Protein AF-A0A014M6G6-F1 (afdb_monomer_lite)

Secondary structure (DSSP, 8-state):
-PPPPSS------SS-TT-TTSTTTSS-PPPHHHHHHTS-TT---SSEETTTTEEPPGGGSTTSTTGGG-------

Foldseek 3Di:
DDDDDPPDDPDDDPDDPPPCPPPVNVPDDDDPVCCCPVVVPCDDDQAADPVVRDGHDNLCDPPHPNNVPPDPPDDD

Organism: NCBI:txid69222

InterPro domains:
  IPR017483 Conserved hypothetical protein CHP03034 [PF11692] (5-61)

pLDDT: mean 78.49, std 13.83, range [35.38, 93.56]

Structure (mmCIF, N/CA/C/O backbone):
data_AF-A0A014M6G6-F1
#
_entry.id   AF-A0A014M6G6-F1
#
loop_
_atom_site.group_PDB
_atom_site.id
_atom_site.type_symbol
_atom_site.label_atom_id
_atom_site.label_alt_id
_atom_site.label_comp_id
_atom_site.label_asym_id
_atom_site.label_entity_id
_atom_site.label_seq_id
_atom_site.pdbx_PDB_ins_code
_atom_site.Cartn_x
_atom_site.Cartn_y
_atom_site.Cartn_z
_atom_site.occupancy
_atom_site.B_iso_or_equiv
_atom_site.auth_seq_id
_atom_site.auth_comp_id
_atom_site.auth_asym_id
_atom_site.auth_atom_id
_atom_site.pdbx_PDB_model_num
ATOM 1 N N . MET A 1 1 ? -37.347 -10.536 39.535 1.00 55.59 1 MET A N 1
ATOM 2 C CA . MET A 1 1 ? -36.267 -10.374 38.536 1.00 55.59 1 MET A CA 1
ATOM 3 C C . MET A 1 1 ? -36.920 -10.004 37.218 1.00 55.59 1 MET A C 1
ATOM 5 O O . MET A 1 1 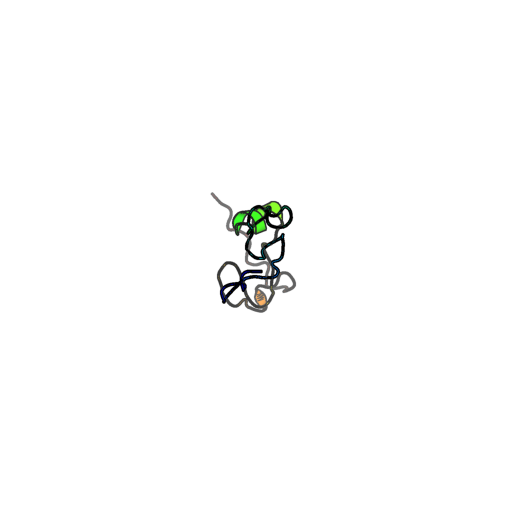? -37.764 -10.764 36.763 1.00 55.59 1 MET A O 1
ATOM 9 N N . SER A 1 2 ? -36.638 -8.822 36.668 1.00 78.81 2 SER A N 1
ATOM 10 C CA . SER A 1 2 ? -37.164 -8.420 35.358 1.00 78.81 2 SER A CA 1
ATOM 11 C C . SER A 1 2 ? -36.441 -9.184 34.247 1.00 78.81 2 SER A C 1
ATOM 13 O O . SER A 1 2 ? -35.229 -9.388 34.316 1.00 78.81 2 SER A O 1
ATOM 15 N N . ALA A 1 3 ? -37.191 -9.644 33.245 1.00 81.88 3 ALA A N 1
ATOM 16 C CA . ALA A 1 3 ? -36.632 -10.327 32.083 1.00 81.88 3 ALA A CA 1
ATOM 17 C C . ALA A 1 3 ? -35.793 -9.351 31.242 1.00 81.88 3 ALA A C 1
ATOM 19 O O . ALA A 1 3 ? -36.170 -8.189 31.075 1.00 81.88 3 ALA A O 1
ATOM 20 N N . LEU A 1 4 ? -34.657 -9.821 30.720 1.00 82.00 4 LEU A N 1
ATOM 21 C CA . LEU A 1 4 ? -33.818 -9.037 29.815 1.00 82.00 4 LEU A CA 1
ATOM 22 C C . LEU A 1 4 ? -34.582 -8.776 28.502 1.00 82.00 4 LEU A C 1
ATOM 24 O O . LEU A 1 4 ? -35.053 -9.735 27.888 1.00 82.00 4 LEU A O 1
ATOM 28 N N . PRO A 1 5 ? -34.720 -7.512 28.063 1.00 83.38 5 PRO A N 1
ATOM 29 C CA . PRO A 1 5 ? -35.351 -7.195 26.788 1.00 83.38 5 PRO A CA 1
ATOM 30 C C . PRO A 1 5 ? -34.440 -7.619 25.629 1.00 83.38 5 PRO A C 1
ATOM 32 O O . PRO A 1 5 ? -33.237 -7.364 25.655 1.00 83.38 5 PRO A O 1
ATOM 35 N N . PHE A 1 6 ? -35.015 -8.264 24.612 1.00 84.75 6 PHE A N 1
ATOM 36 C CA . PHE A 1 6 ? -34.289 -8.728 23.430 1.00 84.75 6 PHE A CA 1
ATOM 37 C C . PHE A 1 6 ? -34.456 -7.770 22.240 1.00 84.75 6 PHE A C 1
ATOM 39 O O . PHE A 1 6 ? -35.544 -7.217 22.064 1.00 84.75 6 PHE A O 1
ATOM 46 N N . PRO A 1 7 ? -33.421 -7.627 21.388 1.00 87.12 7 PRO A N 1
ATOM 47 C CA . PRO A 1 7 ? -32.096 -8.250 21.496 1.00 87.12 7 PRO A CA 1
ATOM 48 C C . PRO A 1 7 ? -31.177 -7.514 22.488 1.00 87.12 7 PRO A C 1
ATOM 50 O O . PRO A 1 7 ? -31.127 -6.287 22.504 1.00 87.12 7 PRO A O 1
ATOM 53 N N . CYS A 1 8 ? -30.412 -8.264 23.288 1.00 87.06 8 CYS A N 1
ATOM 54 C CA . CYS A 1 8 ? -29.413 -7.709 24.202 1.00 87.06 8 CYS A CA 1
ATOM 55 C C . CYS A 1 8 ? -28.019 -8.291 23.934 1.00 87.06 8 CYS A C 1
ATOM 57 O O . CYS A 1 8 ? -27.855 -9.471 23.622 1.00 87.06 8 CYS A O 1
ATOM 59 N N . THR A 1 9 ? -26.998 -7.446 24.060 1.00 85.75 9 THR A N 1
ATOM 60 C CA . THR A 1 9 ? -25.595 -7.848 23.920 1.00 85.75 9 THR A CA 1
ATOM 61 C C . THR A 1 9 ? -25.091 -8.366 25.261 1.00 85.75 9 THR A C 1
ATOM 63 O O . THR A 1 9 ? -24.877 -7.586 26.183 1.00 85.75 9 THR A O 1
ATOM 66 N N . ILE A 1 10 ? -24.904 -9.681 25.370 1.00 90.19 10 ILE A N 1
ATOM 67 C CA . ILE A 1 10 ? -24.465 -10.344 26.612 1.00 90.19 10 ILE A CA 1
ATOM 68 C C . ILE A 1 10 ? -22.948 -10.216 26.802 1.00 90.19 10 ILE A C 1
ATOM 70 O O . ILE A 1 10 ? -22.459 -10.046 27.915 1.00 90.19 10 ILE A O 1
ATOM 74 N N . PHE A 1 11 ? -22.199 -10.274 25.703 1.00 83.50 11 PHE A N 1
ATOM 75 C CA . PHE A 1 11 ? -20.751 -10.138 25.693 1.00 83.50 11 PHE A CA 1
ATOM 76 C C . PHE A 1 11 ? -20.317 -9.339 24.469 1.00 83.50 11 PHE A C 1
ATOM 78 O O . PHE A 1 11 ? -20.901 -9.454 23.391 1.00 83.50 11 PHE A O 1
ATOM 85 N N . LYS A 1 12 ? -19.273 -8.532 24.637 1.00 83.19 12 LYS A N 1
ATOM 86 C CA . LYS A 1 12 ? -18.610 -7.796 23.567 1.00 83.19 12 LYS A CA 1
ATOM 87 C C . LYS A 1 12 ? -17.130 -7.713 23.897 1.00 83.19 12 LYS A C 1
ATOM 89 O O . LYS A 1 12 ? -16.769 -7.540 25.060 1.00 83.19 12 LYS A O 1
ATOM 94 N N . THR A 1 13 ? -16.281 -7.837 22.885 1.00 79.94 13 THR A N 1
ATOM 95 C CA . THR A 1 13 ? -14.840 -7.670 23.071 1.00 79.94 13 THR A CA 1
ATOM 96 C C . THR A 1 13 ? -14.534 -6.239 23.513 1.00 79.94 13 THR A C 1
ATOM 98 O O . THR A 1 13 ? -15.176 -5.288 23.063 1.00 79.94 13 THR A O 1
ATOM 101 N N . GLN A 1 14 ? -13.567 -6.088 24.422 1.00 78.50 14 GLN A N 1
ATOM 102 C CA . GLN A 1 14 ? -13.122 -4.765 24.872 1.00 78.50 14 GLN A CA 1
ATOM 103 C C . GLN A 1 14 ? -12.428 -4.017 23.729 1.00 78.50 14 GLN A C 1
ATOM 105 O O . GLN A 1 14 ? -12.740 -2.858 23.481 1.00 78.50 14 GLN A O 1
ATOM 110 N N . ASN A 1 15 ? -11.582 -4.724 22.975 1.00 74.38 15 ASN A N 1
ATOM 111 C CA . ASN A 1 15 ? -10.954 -4.205 21.767 1.00 74.38 15 ASN A CA 1
ATOM 112 C C . ASN A 1 15 ? -11.864 -4.523 20.581 1.00 74.38 15 ASN A C 1
ATOM 114 O O . ASN A 1 15 ? -12.099 -5.695 20.256 1.00 74.38 15 ASN A O 1
ATOM 118 N N . ARG A 1 16 ? -12.439 -3.488 19.975 1.00 77.19 16 ARG A N 1
ATOM 119 C CA . ARG A 1 16 ? -13.248 -3.640 18.762 1.00 77.19 16 ARG A CA 1
ATOM 120 C C . ARG A 1 16 ? -12.303 -3.684 17.566 1.00 77.19 16 ARG A C 1
ATOM 122 O O . ARG A 1 16 ? -11.286 -3.009 17.576 1.00 77.19 16 ARG A O 1
ATOM 129 N N . MET A 1 17 ? -12.664 -4.468 16.551 1.00 71.12 17 MET A N 1
ATOM 130 C CA . MET A 1 17 ? -11.885 -4.587 15.311 1.00 71.12 17 MET A CA 1
ATOM 131 C C . MET A 1 17 ? -11.682 -3.236 14.604 1.00 71.12 17 MET A C 1
ATOM 133 O O . MET A 1 17 ? -10.682 -3.071 13.926 1.00 71.12 17 MET A O 1
ATOM 137 N N . ASP A 1 18 ? -12.594 -2.284 14.822 1.00 71.31 18 ASP A N 1
ATOM 138 C CA . ASP A 1 18 ? -12.578 -0.945 14.222 1.00 71.31 18 ASP A CA 1
ATOM 139 C C . ASP A 1 18 ? -12.290 0.157 15.267 1.00 71.31 18 ASP A C 1
ATOM 141 O O . ASP A 1 18 ? -12.823 1.263 15.182 1.00 71.31 18 ASP A O 1
ATOM 145 N N . ASP A 1 19 ? -11.558 -0.156 16.342 1.00 74.19 19 ASP A N 1
ATOM 146 C CA . ASP A 1 19 ? -11.149 0.854 17.326 1.00 74.19 19 ASP A CA 1
ATOM 147 C C . ASP A 1 19 ? -9.819 1.495 16.919 1.00 74.19 19 ASP A C 1
ATOM 149 O O . ASP A 1 19 ? -8.748 1.042 17.318 1.00 74.19 19 ASP A O 1
ATOM 153 N N . ASP A 1 20 ? -9.888 2.596 16.172 1.00 68.88 20 ASP A N 1
ATOM 154 C CA . ASP A 1 20 ? -8.711 3.364 15.734 1.00 68.88 20 ASP A CA 1
ATOM 155 C C . ASP A 1 20 ? -7.848 3.892 16.902 1.00 68.88 20 ASP A C 1
ATOM 157 O O . ASP A 1 20 ? -6.690 4.275 16.712 1.00 68.88 20 ASP A O 1
ATOM 161 N N . ASN A 1 21 ? -8.381 3.915 18.133 1.00 72.25 21 ASN A N 1
ATOM 162 C CA . ASN A 1 21 ? -7.629 4.304 19.329 1.00 72.25 21 ASN A CA 1
ATOM 163 C C . ASN A 1 21 ? -6.867 3.137 19.972 1.00 72.25 21 ASN A C 1
ATOM 165 O O . ASN A 1 21 ? -6.080 3.361 20.904 1.00 72.25 21 ASN A O 1
ATOM 169 N N . ALA A 1 22 ? -7.078 1.901 19.513 1.00 75.75 22 ALA A N 1
ATOM 170 C CA . ALA A 1 22 ? -6.364 0.743 20.021 1.00 75.75 22 ALA A CA 1
ATOM 171 C C . ALA A 1 22 ? -4.857 0.902 19.766 1.00 75.75 22 ALA A C 1
ATOM 173 O O . ALA A 1 22 ? -4.414 1.379 18.722 1.00 75.75 22 ALA A O 1
ATOM 174 N N . LYS A 1 23 ? -4.030 0.545 20.757 1.00 74.62 23 LYS A N 1
ATOM 175 C CA . LYS A 1 23 ? -2.577 0.805 20.718 1.00 74.62 23 LYS A CA 1
ATOM 176 C C . LYS A 1 23 ? -1.885 0.154 19.517 1.00 74.62 23 LYS A C 1
ATOM 178 O O . LYS A 1 23 ? -0.900 0.702 19.033 1.00 74.62 23 LYS A O 1
ATOM 183 N N . ASP A 1 24 ? -2.386 -0.992 19.081 1.00 73.50 24 ASP A N 1
ATOM 184 C CA . ASP A 1 24 ? -1.960 -1.759 17.912 1.00 73.50 24 ASP A CA 1
ATOM 185 C C . ASP A 1 24 ? -2.522 -1.218 16.586 1.00 73.50 24 ASP A C 1
ATOM 187 O O . ASP A 1 24 ? -1.905 -1.436 15.549 1.00 73.50 24 ASP A O 1
ATOM 191 N N . MET A 1 25 ? -3.619 -0.453 16.617 1.00 70.94 25 MET A N 1
ATOM 192 C CA . MET A 1 25 ? -4.213 0.212 15.446 1.00 70.94 25 MET A CA 1
ATOM 193 C C . MET A 1 25 ? -3.767 1.677 15.271 1.00 70.94 25 MET A C 1
ATOM 195 O O . MET A 1 25 ? -3.964 2.257 14.207 1.00 70.94 25 MET A O 1
ATOM 199 N N . ARG A 1 26 ? -3.098 2.277 16.272 1.00 64.31 26 ARG A N 1
ATOM 200 C CA . ARG A 1 26 ? -2.606 3.676 16.234 1.00 64.31 26 ARG A CA 1
ATOM 201 C C . ARG A 1 26 ? -1.632 3.976 15.093 1.00 64.31 26 ARG A C 1
ATOM 203 O O . ARG A 1 26 ? -1.497 5.133 14.702 1.00 64.31 26 ARG A O 1
ATOM 210 N N . CYS A 1 27 ? -0.930 2.967 14.587 1.00 65.19 27 CYS A N 1
ATOM 211 C CA . CYS A 1 27 ? -0.096 3.078 13.395 1.00 65.19 27 CYS A CA 1
ATOM 212 C C . CYS A 1 27 ? -0.933 2.645 12.187 1.00 65.19 27 CYS A C 1
ATOM 214 O O . CYS A 1 27 ? -0.706 1.566 11.646 1.00 65.19 27 CYS A O 1
ATOM 216 N N . GLY A 1 28 ? -1.948 3.446 11.848 1.00 69.62 28 GLY A N 1
ATOM 217 C CA . GLY A 1 28 ? -2.882 3.165 10.757 1.00 69.62 28 GLY A CA 1
ATOM 218 C C . GLY A 1 28 ? -2.227 3.124 9.372 1.00 69.62 28 GLY A C 1
ATOM 219 O O . GLY A 1 28 ? -1.001 3.096 9.234 1.00 69.62 28 GLY A O 1
ATOM 220 N N . ASP A 1 29 ? -3.062 3.145 8.333 1.00 77.81 29 ASP A N 1
ATOM 221 C CA . ASP A 1 29 ? -2.621 3.043 6.942 1.00 77.81 29 ASP A CA 1
ATOM 222 C C . ASP A 1 29 ? -1.554 4.089 6.596 1.00 77.81 29 ASP A C 1
ATOM 224 O O . ASP A 1 29 ? -1.753 5.304 6.684 1.00 77.81 29 ASP A O 1
ATOM 228 N N . LEU A 1 30 ? -0.391 3.598 6.175 1.00 86.88 30 LEU A N 1
ATOM 229 C CA . LEU A 1 30 ? 0.703 4.438 5.718 1.00 86.88 30 LEU A CA 1
ATOM 230 C C . LEU A 1 30 ? 0.420 4.924 4.299 1.00 86.88 30 LEU A C 1
ATOM 232 O O . LEU A 1 30 ? 0.045 4.154 3.412 1.00 86.88 30 LEU A O 1
ATOM 236 N N . SER A 1 31 ? 0.673 6.208 4.058 1.00 89.00 31 SER A N 1
ATOM 237 C CA . SER A 1 31 ? 0.574 6.758 2.709 1.00 89.00 31 SER A CA 1
ATOM 238 C C . SER A 1 31 ? 1.596 6.115 1.765 1.00 89.00 31 SER A C 1
ATOM 240 O O . SER A 1 31 ? 2.686 5.692 2.165 1.00 89.00 31 SER A O 1
ATOM 242 N N . ALA A 1 32 ? 1.278 6.104 0.469 1.00 90.75 32 ALA A N 1
ATOM 243 C CA . ALA A 1 32 ? 2.177 5.589 -0.562 1.00 90.75 32 ALA A CA 1
ATOM 244 C C . ALA A 1 32 ? 3.562 6.267 -0.540 1.00 90.75 32 ALA A C 1
ATOM 246 O O . ALA A 1 32 ? 4.575 5.612 -0.782 1.00 90.75 32 ALA A O 1
ATOM 247 N N . SER A 1 33 ? 3.629 7.566 -0.228 1.00 92.50 33 SER A N 1
ATOM 248 C CA . SER A 1 33 ? 4.895 8.295 -0.093 1.00 92.50 33 SER A CA 1
ATOM 249 C C . SER A 1 33 ? 5.698 7.821 1.117 1.00 92.50 33 SER A C 1
ATOM 251 O O . SER A 1 33 ? 6.897 7.587 0.988 1.00 92.50 33 SER A O 1
ATOM 253 N N . GLN A 1 34 ? 5.058 7.598 2.268 1.00 92.81 34 GLN A N 1
ATOM 254 C CA . GLN A 1 34 ? 5.744 7.074 3.451 1.00 92.81 34 GLN A CA 1
ATOM 255 C C . GLN A 1 34 ? 6.305 5.671 3.205 1.00 92.81 34 GLN A C 1
ATOM 257 O O . GLN A 1 34 ? 7.459 5.407 3.541 1.00 92.81 34 GLN A O 1
ATOM 262 N N . LEU A 1 35 ? 5.526 4.795 2.566 1.00 92.25 35 LEU A N 1
ATOM 263 C CA . LEU A 1 35 ? 5.948 3.435 2.220 1.00 92.25 35 LEU A CA 1
ATOM 264 C C . LEU A 1 35 ? 7.147 3.430 1.257 1.00 92.25 35 LEU A C 1
ATOM 266 O O . LEU A 1 35 ? 8.077 2.640 1.426 1.00 92.25 35 LEU A O 1
ATOM 270 N N . LYS A 1 36 ? 7.181 4.347 0.286 1.00 93.31 36 LYS A N 1
ATOM 271 C CA . LYS A 1 36 ? 8.303 4.485 -0.657 1.00 93.31 36 LYS A CA 1
ATOM 272 C C . LYS A 1 36 ? 9.556 5.082 -0.016 1.00 93.31 36 LYS A C 1
ATOM 274 O O . LYS A 1 36 ? 10.645 4.545 -0.210 1.00 93.31 36 LYS A O 1
ATOM 279 N N . THR A 1 37 ? 9.408 6.163 0.748 1.00 93.56 37 THR A N 1
ATOM 280 C CA . THR A 1 37 ? 10.541 6.945 1.266 1.00 93.56 37 THR A CA 1
ATOM 281 C C . THR A 1 37 ? 11.133 6.349 2.538 1.00 93.56 37 THR A C 1
ATOM 283 O O . THR A 1 37 ? 12.348 6.217 2.636 1.00 93.56 37 THR A O 1
ATOM 286 N N . HIS A 1 38 ? 10.301 5.972 3.513 1.00 93.38 38 HIS A N 1
ATOM 287 C CA . HIS A 1 38 ? 10.786 5.495 4.814 1.00 93.38 38 HIS A CA 1
ATOM 288 C C . HIS A 1 38 ? 11.052 3.989 4.836 1.00 93.38 38 HIS A C 1
ATOM 290 O O . HIS A 1 38 ? 11.952 3.544 5.541 1.00 93.38 38 HIS A O 1
ATOM 296 N N . TYR A 1 39 ? 10.297 3.213 4.053 1.00 91.19 39 TYR A N 1
ATOM 297 C CA . TYR A 1 39 ? 10.404 1.750 4.027 1.00 91.19 39 TYR A CA 1
ATOM 298 C C . TYR A 1 39 ? 11.003 1.206 2.725 1.00 91.19 39 TYR A C 1
ATOM 300 O O . TYR A 1 39 ? 11.175 -0.002 2.585 1.00 91.19 39 TYR A O 1
ATOM 308 N N . GLY A 1 40 ? 11.325 2.074 1.760 1.00 90.88 40 GLY A N 1
ATOM 309 C CA . GLY A 1 40 ? 11.967 1.670 0.510 1.00 90.88 40 GLY A CA 1
ATOM 310 C C . GLY A 1 40 ? 11.095 0.795 -0.394 1.00 90.88 40 GLY A C 1
ATOM 311 O O . GLY A 1 40 ? 11.626 0.155 -1.304 1.00 90.88 40 GLY A O 1
ATOM 312 N N . LEU A 1 41 ? 9.771 0.761 -0.187 1.00 91.94 41 LEU A N 1
ATOM 313 C CA . LEU A 1 41 ? 8.828 -0.114 -0.899 1.00 91.94 41 LEU A CA 1
ATOM 314 C C . LEU A 1 41 ? 8.496 0.395 -2.313 1.00 91.94 41 LEU A C 1
ATOM 316 O O . LEU A 1 41 ? 7.343 0.505 -2.731 1.00 91.94 41 LEU A O 1
ATOM 320 N N . ASN A 1 42 ? 9.539 0.705 -3.076 1.00 89.19 42 ASN A N 1
ATOM 321 C CA . ASN A 1 42 ? 9.461 1.174 -4.456 1.00 89.19 42 ASN A CA 1
ATOM 322 C C . ASN A 1 42 ? 9.206 0.017 -5.437 1.00 89.19 42 ASN A C 1
ATOM 324 O O . ASN A 1 42 ? 8.561 0.196 -6.471 1.00 89.19 42 ASN A O 1
ATOM 328 N N . TYR A 1 43 ? 9.684 -1.183 -5.096 1.00 89.06 43 TYR A N 1
ATOM 329 C CA . TYR A 1 43 ? 9.539 -2.393 -5.896 1.00 89.06 43 TYR A CA 1
ATOM 330 C C . TYR A 1 43 ? 9.012 -3.546 -5.033 1.00 89.06 43 TYR A C 1
ATOM 332 O O . TYR A 1 43 ? 9.748 -4.104 -4.226 1.00 89.06 43 TYR A O 1
ATOM 340 N N . LEU A 1 44 ? 7.731 -3.886 -5.201 1.00 89.19 44 LEU A N 1
ATOM 341 C CA . LEU A 1 4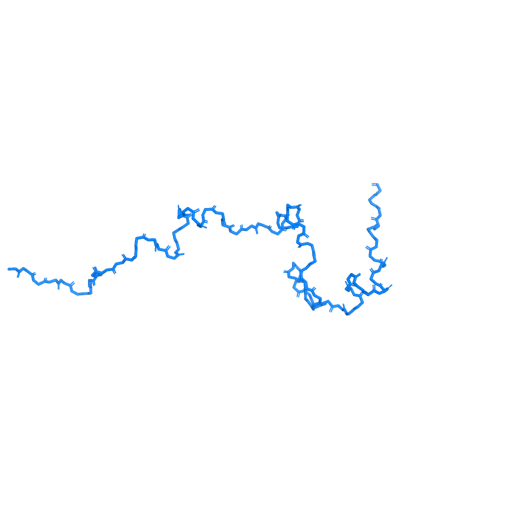4 ? 7.029 -4.874 -4.367 1.00 89.19 44 LEU A CA 1
ATOM 342 C C . LEU A 1 44 ? 6.739 -6.192 -5.097 1.00 89.19 44 LEU A C 1
ATOM 344 O O . LEU A 1 44 ? 6.767 -7.255 -4.487 1.00 89.19 44 LEU A O 1
ATOM 348 N N . SER A 1 45 ? 6.442 -6.135 -6.396 1.00 89.19 45 SER A N 1
ATOM 349 C CA . SER A 1 45 ? 6.027 -7.301 -7.178 1.00 89.19 45 SER A CA 1
ATOM 350 C C . SER A 1 45 ? 6.603 -7.257 -8.589 1.00 89.19 45 SER A C 1
ATOM 352 O O . SER A 1 45 ? 6.685 -6.197 -9.213 1.00 89.19 45 SER A O 1
ATOM 354 N N . ASP A 1 46 ? 6.966 -8.439 -9.093 1.00 87.31 46 ASP A N 1
ATOM 355 C CA . ASP A 1 46 ? 7.438 -8.648 -10.466 1.00 87.31 46 ASP A CA 1
ATOM 356 C C . ASP A 1 46 ? 6.304 -8.652 -11.497 1.00 87.31 46 ASP A C 1
ATOM 358 O O . ASP A 1 46 ? 6.553 -8.534 -12.693 1.00 87.31 46 ASP A O 1
ATOM 362 N N . ARG A 1 47 ? 5.050 -8.819 -11.059 1.00 88.62 47 ARG A N 1
ATOM 363 C CA . ARG A 1 47 ? 3.905 -8.969 -11.972 1.00 88.62 47 ARG A CA 1
ATOM 364 C C . ARG A 1 47 ? 3.082 -7.702 -12.115 1.00 88.62 47 ARG A C 1
ATOM 366 O O . ARG A 1 47 ? 2.553 -7.448 -13.192 1.00 88.62 47 ARG A O 1
ATOM 373 N N . VAL A 1 48 ? 2.916 -6.946 -11.037 1.00 92.00 48 VAL A N 1
ATOM 374 C CA . VAL A 1 48 ? 2.011 -5.792 -10.981 1.00 92.00 48 VAL A CA 1
ATOM 375 C C . VAL A 1 48 ? 2.655 -4.704 -10.141 1.00 92.00 48 VAL A C 1
ATOM 377 O O . VAL A 1 48 ? 3.252 -4.991 -9.108 1.00 92.00 48 VAL A O 1
ATOM 380 N N . ASP A 1 49 ? 2.519 -3.460 -10.579 1.00 91.19 49 ASP A N 1
ATOM 381 C CA . ASP A 1 49 ? 2.826 -2.295 -9.770 1.00 91.19 49 ASP A CA 1
ATOM 382 C C . ASP A 1 49 ? 1.613 -1.935 -8.896 1.00 91.19 49 ASP A C 1
ATOM 384 O O . ASP A 1 49 ? 0.588 -1.510 -9.437 1.00 91.19 49 ASP A O 1
ATOM 388 N N . PRO A 1 50 ? 1.690 -2.070 -7.563 1.00 91.31 50 PRO A N 1
ATOM 389 C CA . PRO A 1 50 ? 0.572 -1.730 -6.688 1.00 91.31 50 PRO A CA 1
ATOM 390 C C . PRO A 1 50 ? 0.286 -0.221 -6.626 1.00 91.31 50 PRO A C 1
ATOM 392 O O . PRO A 1 50 ? -0.807 0.164 -6.228 1.00 91.31 50 PRO A O 1
ATOM 395 N N . TRP A 1 51 ? 1.224 0.642 -7.029 1.00 91.38 51 TRP A N 1
ATOM 396 C CA . TRP A 1 51 ? 1.056 2.097 -6.972 1.00 91.38 51 TRP A CA 1
ATOM 397 C C . TRP A 1 51 ? 0.346 2.668 -8.193 1.00 91.38 51 TRP A C 1
ATOM 399 O O . TRP A 1 51 ? -0.358 3.666 -8.083 1.00 91.38 51 TRP A O 1
ATOM 409 N N . THR A 1 52 ? 0.571 2.066 -9.359 1.00 90.75 52 THR A N 1
ATOM 410 C CA . THR A 1 52 ? -0.032 2.498 -10.630 1.00 90.75 52 THR A CA 1
ATOM 411 C C . THR A 1 52 ? -1.125 1.548 -11.107 1.00 90.75 52 THR A C 1
ATOM 413 O O . THR A 1 52 ? -1.807 1.848 -12.082 1.00 90.75 52 THR A O 1
ATOM 416 N N . LEU A 1 53 ? -1.300 0.409 -10.425 1.00 91.88 53 LEU A N 1
ATOM 417 C CA . LEU A 1 53 ? -2.223 -0.671 -10.786 1.00 91.88 53 LEU A CA 1
ATOM 418 C C . LEU A 1 53 ? -1.988 -1.205 -12.208 1.00 91.88 53 LEU A C 1
ATOM 420 O O . LEU A 1 53 ? -2.907 -1.675 -12.876 1.00 91.88 53 LEU A O 1
ATOM 424 N N . THR A 1 54 ? -0.738 -1.154 -12.673 1.00 90.38 54 THR A N 1
ATOM 425 C CA . THR A 1 54 ? -0.346 -1.619 -14.007 1.00 90.38 54 THR A CA 1
ATOM 426 C C . THR A 1 54 ? 0.353 -2.969 -13.942 1.00 90.38 54 THR A C 1
ATOM 428 O O . THR A 1 54 ? 1.067 -3.289 -12.989 1.00 90.38 54 THR A O 1
ATOM 431 N N . ARG A 1 55 ? 0.163 -3.795 -14.976 1.00 90.94 55 ARG A N 1
ATOM 432 C CA . ARG A 1 55 ? 0.908 -5.048 -15.118 1.00 90.94 55 ARG A CA 1
ATOM 433 C C . ARG A 1 55 ? 2.334 -4.737 -15.568 1.00 90.94 55 ARG A C 1
ATOM 435 O O . ARG A 1 55 ? 2.526 -4.058 -16.571 1.00 90.94 55 ARG A O 1
ATOM 442 N N . ARG A 1 56 ? 3.315 -5.277 -14.850 1.00 86.38 56 ARG A N 1
ATOM 443 C CA . ARG A 1 56 ? 4.737 -5.148 -15.178 1.00 86.38 56 ARG A CA 1
ATOM 444 C C . ARG A 1 56 ? 5.139 -6.175 -16.224 1.00 86.38 56 ARG A C 1
ATOM 446 O O . ARG A 1 56 ? 4.621 -7.298 -16.248 1.00 86.38 56 ARG A O 1
ATOM 453 N N . SER A 1 57 ? 6.049 -5.783 -17.103 1.00 84.06 57 SER A N 1
ATOM 454 C CA . SER A 1 57 ? 6.670 -6.703 -18.044 1.00 84.06 57 SER A CA 1
ATOM 455 C C . SER A 1 57 ? 7.811 -7.459 -17.360 1.00 84.06 57 SER A C 1
ATOM 457 O O . SER A 1 57 ? 8.399 -6.995 -16.385 1.00 84.06 57 SER A O 1
ATOM 459 N N . ALA A 1 58 ? 8.183 -8.621 -17.901 1.00 78.38 58 ALA A N 1
ATOM 460 C CA . ALA A 1 58 ? 9.354 -9.357 -17.417 1.00 78.38 58 ALA A CA 1
ATOM 461 C C . ALA A 1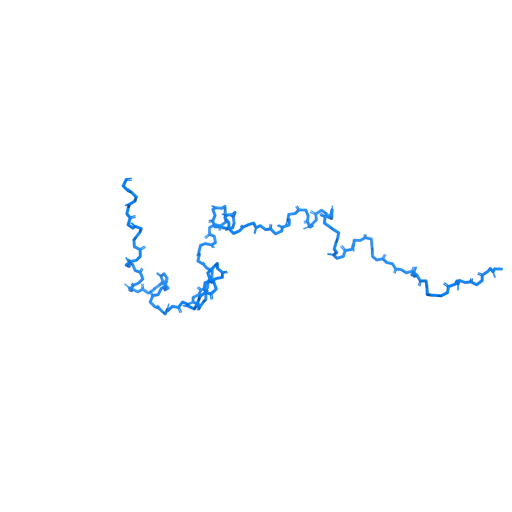 58 ? 10.672 -8.571 -17.600 1.00 78.38 58 ALA A C 1
ATOM 463 O O . ALA A 1 58 ? 11.678 -8.889 -16.965 1.00 78.38 58 ALA A O 1
ATOM 464 N N . LEU A 1 59 ? 10.671 -7.547 -18.461 1.00 81.62 59 LEU A N 1
ATOM 465 C CA . LEU A 1 59 ? 11.821 -6.679 -18.697 1.00 81.62 59 LEU A CA 1
ATOM 466 C C . LEU A 1 59 ? 11.999 -5.640 -17.583 1.00 81.62 59 LEU A C 1
ATOM 468 O O . LEU A 1 59 ? 13.133 -5.239 -17.343 1.00 81.62 59 LEU A O 1
ATOM 472 N N . ASP A 1 60 ? 10.924 -5.285 -16.872 1.00 75.56 60 ASP A N 1
ATOM 473 C CA . ASP A 1 60 ? 10.914 -4.275 -15.800 1.00 75.56 60 ASP A CA 1
ATOM 474 C C . ASP A 1 60 ? 11.423 -4.814 -14.452 1.00 75.56 60 ASP A C 1
ATOM 476 O O . ASP A 1 60 ? 11.484 -4.082 -13.463 1.00 75.56 60 ASP A O 1
ATOM 480 N N . SER A 1 61 ? 11.762 -6.107 -14.379 1.00 81.25 61 SER A N 1
ATOM 481 C CA . SER A 1 61 ? 12.274 -6.710 -13.150 1.00 81.25 61 SER A CA 1
ATOM 482 C C . SER A 1 61 ? 13.722 -6.284 -12.888 1.00 81.25 61 SER A C 1
ATOM 484 O O . SER A 1 61 ? 14.548 -6.450 -13.780 1.00 81.25 61 SER A O 1
ATOM 486 N N . PRO A 1 62 ? 14.105 -5.884 -11.660 1.00 79.12 62 PRO A N 1
ATOM 487 C CA . PRO A 1 62 ? 15.468 -5.497 -11.293 1.00 79.12 62 PRO A CA 1
ATOM 488 C C . 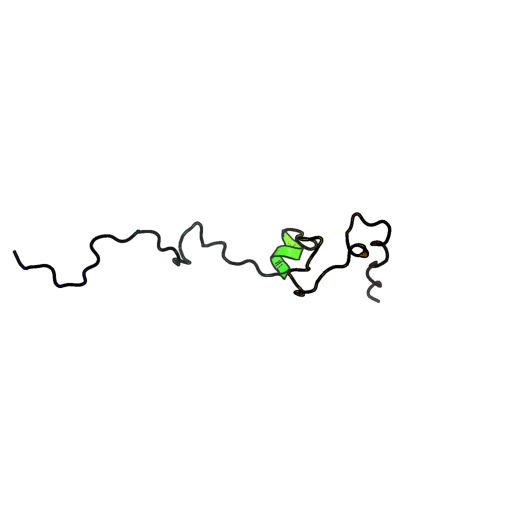PRO A 1 62 ? 16.507 -6.587 -11.567 1.00 79.12 62 PRO A C 1
ATOM 490 O O . PRO A 1 62 ? 17.698 -6.309 -11.661 1.00 79.12 62 PRO A O 1
ATOM 493 N N . ARG A 1 63 ? 16.063 -7.845 -11.675 1.00 80.69 63 ARG A N 1
ATOM 494 C CA . ARG A 1 63 ? 16.908 -9.000 -12.006 1.00 80.69 63 ARG A CA 1
ATOM 495 C C . ARG A 1 63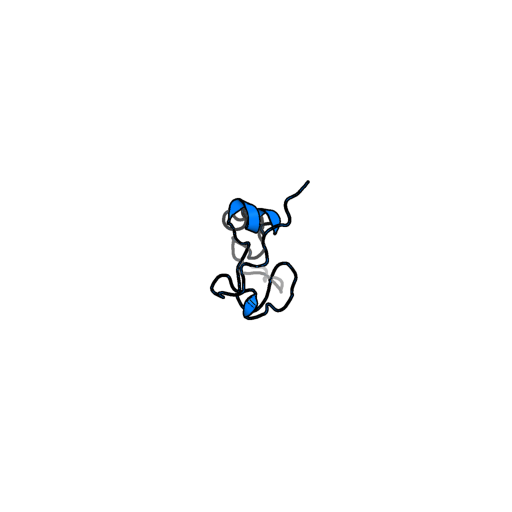 ? 17.107 -9.190 -13.509 1.00 80.69 63 ARG A C 1
ATOM 497 O O . ARG A 1 63 ? 17.984 -9.946 -13.922 1.00 80.69 63 ARG A O 1
ATOM 504 N N . SER A 1 64 ? 16.287 -8.552 -14.333 1.00 80.56 64 SER A N 1
ATOM 505 C CA . SER A 1 64 ? 16.401 -8.607 -15.782 1.00 80.56 64 SER A CA 1
ATOM 506 C C . SER A 1 64 ? 17.611 -7.803 -16.242 1.00 80.56 64 SER A C 1
ATOM 508 O O . SER A 1 64 ? 17.768 -6.633 -15.899 1.00 80.56 64 SER A O 1
ATOM 510 N N . ARG A 1 65 ? 18.428 -8.399 -17.117 1.00 77.94 65 ARG A N 1
ATOM 511 C CA . ARG A 1 65 ? 19.545 -7.701 -17.780 1.00 77.94 65 ARG A CA 1
ATOM 512 C C . ARG A 1 65 ? 19.092 -6.510 -18.635 1.00 77.94 65 ARG A C 1
ATOM 514 O O . ARG A 1 65 ? 19.917 -5.675 -18.985 1.00 77.94 65 ARG A O 1
ATOM 521 N N . TYR A 1 66 ? 17.801 -6.429 -18.953 1.00 72.62 66 TYR A N 1
ATOM 522 C CA . TYR A 1 66 ? 17.206 -5.372 -19.769 1.00 72.62 66 TYR A CA 1
ATOM 523 C C . TYR A 1 66 ? 16.564 -4.241 -18.940 1.00 72.62 66 TYR A C 1
ATOM 525 O O . TYR A 1 66 ? 16.211 -3.211 -19.507 1.00 72.62 66 TYR A O 1
ATOM 533 N N . CYS A 1 67 ? 16.445 -4.390 -17.613 1.00 66.56 67 CYS A N 1
ATOM 534 C CA . CYS A 1 67 ? 15.783 -3.417 -16.728 1.00 66.56 67 CYS A CA 1
ATOM 535 C C . CYS A 1 67 ? 16.558 -2.096 -16.569 1.00 66.56 67 CYS A C 1
ATOM 537 O O . CYS A 1 67 ? 15.988 -1.067 -16.207 1.00 66.56 67 CYS A O 1
ATOM 539 N N . CYS A 1 68 ? 17.858 -2.084 -16.869 1.00 55.31 68 CYS A N 1
ATOM 540 C CA . CYS A 1 68 ? 18.750 -0.943 -16.637 1.00 55.31 68 CYS A CA 1
ATOM 541 C C . CYS A 1 68 ? 18.519 0.280 -17.552 1.00 55.31 68 CYS A C 1
ATOM 543 O O . CYS A 1 68 ? 19.312 1.223 -17.505 1.00 55.31 68 CYS A O 1
ATOM 545 N N . ASN A 1 69 ? 17.454 0.300 -18.360 1.00 53.75 69 ASN A N 1
ATOM 546 C CA . ASN A 1 69 ? 17.118 1.430 -19.234 1.00 53.75 69 ASN A CA 1
ATOM 547 C C . ASN A 1 69 ? 16.213 2.486 -18.572 1.00 53.75 69 ASN A C 1
ATOM 549 O O . ASN A 1 69 ? 16.022 3.553 -19.144 1.00 53.75 69 ASN A O 1
ATOM 553 N N . MET A 1 70 ? 15.727 2.249 -17.351 1.00 52.44 70 MET A N 1
ATOM 554 C CA . MET A 1 70 ? 15.012 3.251 -16.548 1.00 52.44 70 MET A CA 1
ATOM 555 C C . MET A 1 70 ? 15.994 4.006 -15.635 1.00 52.44 70 MET A C 1
ATOM 557 O O . MET A 1 70 ? 15.853 4.016 -14.414 1.00 52.44 70 MET A O 1
ATOM 561 N N . ARG A 1 71 ? 17.047 4.607 -16.208 1.00 50.56 71 ARG A N 1
ATOM 562 C CA . ARG A 1 71 ? 17.803 5.646 -15.487 1.00 50.56 71 ARG A CA 1
ATOM 563 C C . ARG A 1 71 ? 16.870 6.851 -15.346 1.00 50.56 71 ARG A C 1
ATOM 565 O O . ARG A 1 71 ? 16.227 7.187 -16.341 1.00 50.56 71 ARG A O 1
ATOM 572 N N . PRO A 1 72 ? 16.778 7.516 -14.183 1.00 48.38 72 PRO A N 1
ATOM 573 C CA . PRO A 1 72 ? 16.070 8.783 -14.134 1.00 48.38 72 PRO A CA 1
ATOM 574 C C . PRO A 1 72 ? 16.777 9.714 -15.122 1.00 48.38 72 PRO A C 1
ATOM 576 O O . PRO A 1 72 ? 17.986 9.931 -15.025 1.00 48.38 72 PRO A O 1
ATOM 579 N N . THR A 1 73 ? 16.051 10.198 -16.129 1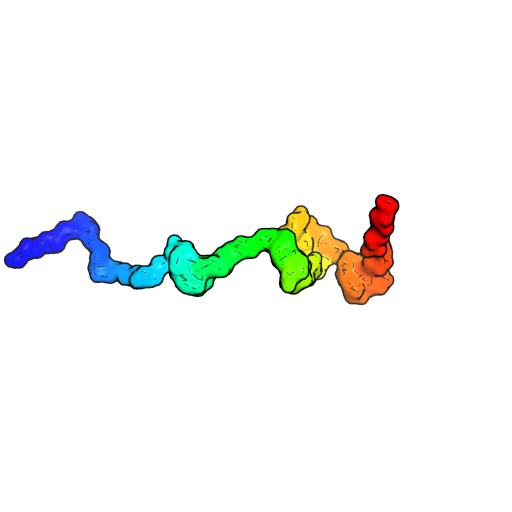.00 51.16 73 THR A N 1
ATOM 580 C CA . THR A 1 73 ? 16.459 11.389 -16.873 1.00 51.16 73 THR A CA 1
ATOM 581 C C . THR A 1 73 ? 16.709 12.459 -15.826 1.00 51.16 73 THR A C 1
ATOM 583 O O . THR A 1 73 ? 15.766 12.866 -15.154 1.00 51.16 73 THR A O 1
ATOM 586 N N . GLY A 1 74 ? 17.983 12.804 -15.620 1.00 45.28 74 GLY A N 1
ATOM 587 C CA . GLY A 1 74 ? 18.396 13.772 -14.616 1.00 45.28 74 GLY A CA 1
ATOM 588 C C . GLY A 1 74 ? 17.536 15.024 -14.713 1.00 45.28 74 GLY A C 1
ATOM 589 O O . GLY A 1 74 ? 17.339 15.561 -15.805 1.00 45.28 74 GLY A O 1
ATOM 590 N N . GLU A 1 75 ? 16.990 15.432 -13.573 1.00 44.66 75 GLU A N 1
ATOM 591 C CA . GLU A 1 75 ? 16.388 16.748 -13.415 1.00 44.66 75 GLU A CA 1
ATOM 592 C C . GLU A 1 75 ? 17.438 17.806 -13.792 1.00 44.66 75 GLU A C 1
ATOM 594 O O . GLU A 1 75 ? 18.612 17.690 -13.429 1.00 44.66 75 GLU A O 1
ATOM 599 N N . LYS A 1 76 ? 17.011 18.770 -14.611 1.00 35.38 76 LYS A N 1
ATOM 600 C CA . LYS A 1 76 ? 17.800 19.919 -15.064 1.00 35.38 76 LYS A CA 1
ATOM 601 C C . LYS A 1 76 ? 17.760 21.032 -14.031 1.00 35.38 76 LYS A C 1
ATOM 603 O O . LYS A 1 76 ? 16.656 21.249 -13.485 1.00 35.38 76 LYS A O 1
#

Radius of gyration: 23.9 Å; chains: 1; bounding box: 57×30×58 Å

Sequence (76 aa):
MSALPFPCTIFKTQNRMDDDNAKDMRCGDLSASQLKTHYGLNYLSDRVDPWTLTRRSALDSPRSRYCCNMRPTGEK